Protein AF-A0A3Q4AQ85-F1 (afdb_monomer_lite)

pLDDT: mean 71.88, std 14.55, range [43.5, 90.81]

Secondary structure (DSSP, 8-state):
-------S-HHHHHHHHHHHH----EE-TTT--EESSHHHHHHHHHHHS------

Sequence (55 aa):
MPHSSFHRAHWNLQRHLRIHTGEKPFSCETCGKCFIQKSALKMHQKTSHSATSVS

Organism: Mola mola (NCBI:txid94237)

Structure (mmCIF, N/CA/C/O backbone):
data_AF-A0A3Q4AQ85-F1
#
_entry.id   AF-A0A3Q4AQ85-F1
#
loop_
_atom_site.group_PDB
_atom_site.id
_atom_site.type_symbol
_atom_site.label_atom_id
_atom_site.label_alt_id
_atom_site.label_comp_id
_atom_site.label_asym_id
_atom_site.label_entity_id
_atom_site.label_seq_id
_atom_site.pdbx_PDB_ins_code
_atom_site.Cartn_x
_atom_site.Cartn_y
_atom_site.Cartn_z
_atom_site.occupancy
_atom_site.B_iso_or_equiv
_atom_site.auth_seq_id
_atom_site.auth_comp_id
_atom_site.auth_asym_id
_atom_site.auth_atom_id
_atom_site.pdbx_PDB_model_num
ATOM 1 N N . MET A 1 1 ? 13.735 -21.987 -30.066 1.00 45.28 1 MET A N 1
ATOM 2 C CA . MET A 1 1 ? 14.552 -22.092 -28.839 1.00 45.28 1 MET A CA 1
ATOM 3 C C . MET A 1 1 ? 15.776 -21.191 -28.973 1.00 45.28 1 MET A C 1
ATOM 5 O O . MET A 1 1 ? 16.680 -21.574 -29.703 1.00 45.28 1 MET A O 1
ATOM 9 N N . PRO A 1 2 ? 15.827 -20.013 -28.325 1.00 48.94 2 PRO A N 1
ATOM 10 C CA . PRO A 1 2 ? 17.078 -19.328 -28.042 1.00 48.94 2 PRO A CA 1
ATOM 11 C C . PRO A 1 2 ? 17.438 -19.451 -26.554 1.00 48.94 2 PRO A C 1
ATOM 13 O O . PRO A 1 2 ? 16.710 -19.024 -25.664 1.00 48.94 2 PRO A O 1
ATOM 16 N N . HIS A 1 3 ? 18.562 -20.130 -26.365 1.00 46.78 3 HIS A N 1
ATOM 17 C CA . HIS A 1 3 ? 19.602 -20.017 -25.349 1.00 46.78 3 HIS A CA 1
ATOM 18 C C . HIS A 1 3 ? 19.302 -19.296 -24.017 1.00 46.78 3 HIS A C 1
ATOM 20 O O . HIS A 1 3 ? 19.140 -18.081 -23.931 1.00 46.78 3 HIS A O 1
ATOM 26 N N . SER A 1 4 ? 19.346 -20.113 -22.967 1.00 58.47 4 SER A N 1
ATOM 27 C CA . SER A 1 4 ? 19.537 -19.834 -21.546 1.00 58.47 4 SER A CA 1
ATOM 28 C C . SER A 1 4 ? 20.326 -18.563 -21.209 1.00 58.47 4 SER A C 1
ATOM 30 O O . SER A 1 4 ? 21.407 -18.349 -21.753 1.00 58.47 4 SER A O 1
ATOM 32 N N . SER A 1 5 ? 19.854 -17.825 -20.192 1.00 55.97 5 SER A N 1
ATOM 33 C CA . SER A 1 5 ? 20.631 -17.370 -19.012 1.00 55.97 5 SER A CA 1
ATOM 34 C C . SER A 1 5 ? 20.111 -16.041 -18.448 1.00 55.97 5 SER A C 1
ATOM 36 O O . SER A 1 5 ? 20.781 -15.018 -18.518 1.00 55.97 5 SER A O 1
ATOM 38 N N . PHE A 1 6 ? 18.942 -16.052 -17.800 1.00 51.25 6 PHE A N 1
ATOM 39 C CA . PHE A 1 6 ? 18.586 -15.012 -16.821 1.00 51.25 6 PHE A CA 1
ATOM 40 C C . PHE A 1 6 ? 18.638 -15.593 -15.404 1.00 51.25 6 PHE A C 1
ATOM 42 O O . PHE A 1 6 ? 17.672 -15.606 -14.646 1.00 51.25 6 PHE A O 1
ATOM 49 N N . HIS A 1 7 ? 19.817 -16.091 -15.031 1.00 64.75 7 HIS A N 1
ATOM 50 C CA . HIS A 1 7 ? 20.171 -16.363 -13.642 1.00 64.75 7 HIS A CA 1
ATOM 51 C C . HIS A 1 7 ? 20.764 -15.104 -13.006 1.00 64.75 7 HIS A C 1
ATOM 53 O O . HIS A 1 7 ? 21.961 -15.024 -12.753 1.00 64.75 7 HIS A O 1
ATOM 59 N N . ARG A 1 8 ? 19.919 -14.113 -12.710 1.00 63.69 8 ARG A N 1
ATOM 60 C CA . ARG A 1 8 ? 20.066 -13.322 -11.479 1.00 63.69 8 ARG A CA 1
ATOM 61 C C . ARG A 1 8 ? 18.872 -12.402 -11.276 1.00 63.69 8 ARG A C 1
ATOM 63 O O . ARG A 1 8 ? 18.513 -11.613 -12.137 1.00 63.69 8 ARG A O 1
ATOM 70 N N . ALA A 1 9 ? 18.330 -12.483 -10.066 1.00 59.50 9 ALA A N 1
ATOM 71 C CA . ALA A 1 9 ? 17.322 -11.596 -9.495 1.00 59.50 9 ALA A CA 1
ATOM 72 C C . ALA A 1 9 ? 15.863 -11.810 -9.948 1.00 59.50 9 ALA A C 1
ATOM 74 O O . ALA A 1 9 ? 15.142 -10.863 -10.264 1.00 59.50 9 ALA A O 1
ATOM 75 N N . HIS A 1 10 ? 15.389 -13.051 -9.807 1.00 58.94 10 HIS A N 1
ATOM 76 C CA . HIS A 1 10 ? 13.967 -13.429 -9.834 1.00 58.94 10 HIS A CA 1
ATOM 77 C C . HIS A 1 10 ? 13.082 -12.497 -8.971 1.00 58.94 10 HIS A C 1
ATOM 79 O O . HIS A 1 10 ? 11.987 -12.112 -9.367 1.00 58.94 10 HIS A O 1
ATOM 85 N N . TRP A 1 11 ? 13.580 -12.053 -7.812 1.00 57.12 11 TRP A N 1
ATOM 86 C CA . TRP A 1 11 ? 12.847 -11.164 -6.903 1.00 57.12 11 TRP A CA 1
ATOM 87 C C . TRP A 1 11 ? 12.781 -9.695 -7.369 1.00 57.12 11 TRP A C 1
ATOM 89 O O . TRP A 1 11 ? 11.814 -8.988 -7.076 1.00 57.12 11 TRP A O 1
ATOM 99 N N . ASN A 1 12 ? 13.791 -9.211 -8.103 1.00 66.19 12 ASN A N 1
ATOM 100 C CA . ASN A 1 12 ? 13.824 -7.819 -8.565 1.00 66.19 12 ASN A CA 1
ATOM 101 C C . ASN A 1 12 ? 12.999 -7.619 -9.829 1.00 66.19 12 ASN A C 1
ATOM 103 O O . ASN A 1 12 ? 12.289 -6.621 -9.911 1.00 66.19 12 ASN A O 1
ATOM 107 N N . LEU A 1 13 ? 13.021 -8.577 -10.758 1.00 66.19 13 LEU A N 1
ATOM 108 C CA . LEU A 1 13 ? 12.235 -8.478 -11.985 1.00 66.19 13 LEU A CA 1
ATOM 109 C C . LEU A 1 13 ? 10.728 -8.536 -11.689 1.00 66.19 13 LEU A C 1
ATOM 111 O O . LEU A 1 13 ? 9.981 -7.687 -12.148 1.00 66.19 13 LEU A O 1
ATOM 115 N N . GLN A 1 14 ? 10.288 -9.447 -10.816 1.00 63.34 14 GLN A N 1
ATOM 116 C CA . GLN A 1 14 ? 8.884 -9.542 -10.383 1.00 63.34 14 GLN A CA 1
ATOM 117 C C . GLN A 1 14 ? 8.402 -8.297 -9.611 1.00 63.34 14 GLN A C 1
ATOM 119 O O . GLN A 1 14 ? 7.242 -7.896 -9.676 1.00 63.34 14 GLN A O 1
ATOM 124 N N . ARG A 1 15 ? 9.286 -7.643 -8.847 1.00 64.38 15 ARG A N 1
ATOM 125 C CA . ARG A 1 15 ? 8.977 -6.356 -8.200 1.00 64.38 15 ARG A CA 1
ATOM 126 C C . ARG A 1 15 ? 8.894 -5.213 -9.210 1.00 64.38 15 ARG A C 1
ATOM 128 O O . ARG A 1 15 ? 8.016 -4.372 -9.081 1.0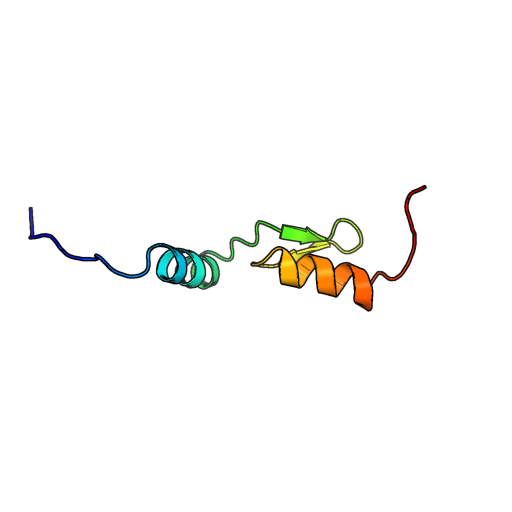0 64.38 15 ARG A O 1
ATOM 135 N N . HIS A 1 16 ? 9.799 -5.195 -10.182 1.00 66.19 16 HIS A N 1
ATOM 136 C CA . HIS A 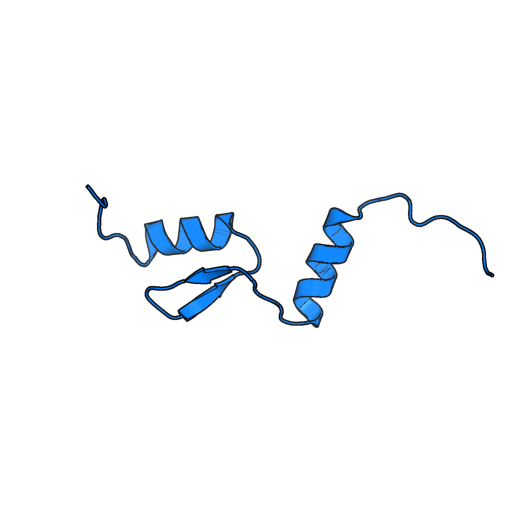1 16 ? 9.832 -4.203 -11.250 1.00 66.19 16 HIS A CA 1
ATOM 137 C C . HIS A 1 16 ? 8.596 -4.315 -12.156 1.00 66.19 16 HIS A C 1
ATOM 139 O O . HIS A 1 16 ? 7.943 -3.312 -12.420 1.00 66.19 16 HIS A O 1
ATOM 145 N N . LEU A 1 17 ? 8.195 -5.534 -12.529 1.00 62.25 17 LEU A N 1
ATOM 146 C CA . LEU A 1 17 ? 6.993 -5.785 -13.328 1.00 62.25 17 LEU A CA 1
ATOM 147 C C . LEU A 1 17 ? 5.698 -5.386 -12.603 1.00 62.25 17 LEU A C 1
ATOM 149 O O . LEU A 1 17 ? 4.806 -4.849 -13.248 1.00 62.25 17 LEU A O 1
ATOM 153 N N . ARG A 1 18 ? 5.616 -5.519 -11.268 1.00 60.88 18 ARG A N 1
ATOM 154 C CA . ARG A 1 18 ? 4.468 -5.016 -10.478 1.00 60.88 18 ARG A CA 1
ATOM 155 C C . ARG A 1 18 ? 4.246 -3.506 -10.585 1.00 60.88 18 ARG A C 1
ATOM 157 O O . ARG A 1 18 ? 3.133 -3.037 -10.367 1.00 60.88 18 ARG A O 1
ATOM 164 N N . ILE A 1 19 ? 5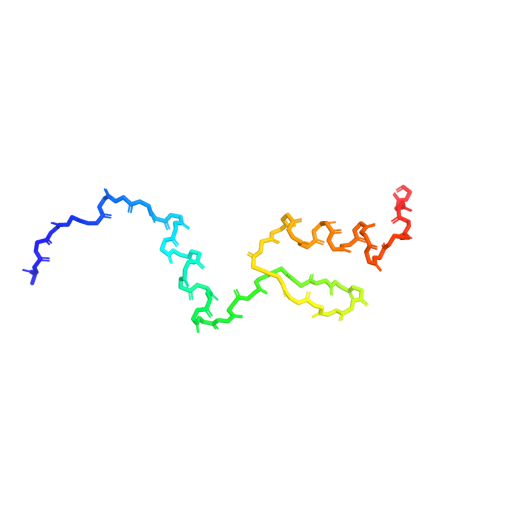.284 -2.733 -10.912 1.00 59.34 19 ILE A N 1
ATOM 165 C CA . ILE A 1 19 ? 5.148 -1.290 -11.161 1.00 59.34 19 ILE A CA 1
ATOM 166 C C . ILE A 1 19 ? 4.441 -1.053 -12.504 1.00 59.34 19 ILE A C 1
ATOM 168 O O . ILE A 1 19 ? 3.647 -0.124 -12.606 1.00 59.34 19 ILE A O 1
ATOM 172 N N . HIS A 1 20 ? 4.678 -1.913 -13.500 1.00 57.06 20 HIS A N 1
ATOM 173 C CA . HIS A 1 20 ? 4.031 -1.839 -14.811 1.00 57.06 20 HIS A CA 1
ATOM 174 C C . HIS A 1 20 ? 2.614 -2.422 -14.816 1.00 57.06 20 HIS A C 1
ATOM 176 O O . HIS A 1 20 ? 1.738 -1.850 -15.457 1.00 57.06 20 HIS A O 1
ATOM 182 N N . THR A 1 21 ? 2.364 -3.520 -14.095 1.00 63.03 21 THR A N 1
ATOM 183 C CA . THR A 1 21 ? 1.025 -4.134 -14.027 1.00 63.03 21 THR A CA 1
ATOM 184 C C . THR A 1 21 ? 0.087 -3.412 -13.061 1.00 63.03 21 THR A C 1
ATOM 186 O O . THR A 1 21 ? -1.120 -3.624 -13.101 1.00 63.03 21 THR A O 1
ATOM 189 N N . GLY A 1 22 ? 0.615 -2.553 -12.181 1.00 63.69 22 GLY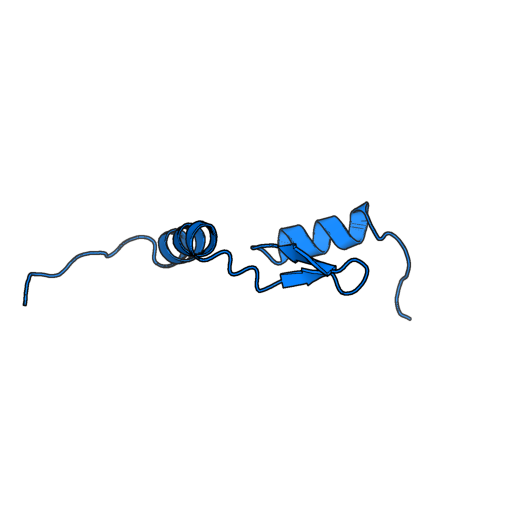 A N 1
ATOM 190 C CA . GLY A 1 22 ? -0.176 -1.868 -11.157 1.00 63.69 22 GLY A CA 1
ATOM 191 C C . GLY A 1 22 ? -0.704 -2.803 -10.064 1.00 63.69 22 GLY A C 1
ATOM 192 O O . GLY A 1 22 ? -1.453 -2.363 -9.189 1.00 63.69 22 GLY A O 1
ATOM 193 N N . GLU A 1 23 ? -0.299 -4.075 -10.076 1.00 67.94 23 GLU A N 1
ATOM 194 C CA . GLU A 1 23 ? -0.728 -5.073 -9.109 1.00 67.94 23 GLU A CA 1
ATOM 195 C C . GLU A 1 23 ? -0.132 -4.756 -7.738 1.00 67.94 23 GLU A C 1
ATOM 197 O O . GLU A 1 23 ? 1.053 -4.962 -7.446 1.00 67.94 23 GLU A O 1
ATOM 202 N N . LYS A 1 24 ? -0.990 -4.222 -6.874 1.00 75.12 24 LYS A N 1
ATOM 203 C CA . LYS A 1 24 ? -0.692 -3.895 -5.484 1.00 75.12 24 LYS A CA 1
ATOM 204 C C . LYS A 1 24 ? -1.456 -4.874 -4.593 1.00 75.12 24 LYS A C 1
ATOM 206 O O . LYS A 1 24 ? -2.552 -4.544 -4.147 1.00 75.12 24 LYS A O 1
ATOM 211 N N . PRO A 1 25 ? -0.900 -6.070 -4.330 1.00 78.69 25 PRO A N 1
ATOM 212 C CA . PRO A 1 25 ? -1.608 -7.123 -3.604 1.00 78.69 25 PRO A CA 1
ATOM 213 C C . PRO A 1 25 ? -1.870 -6.779 -2.131 1.00 78.69 25 PRO A C 1
ATOM 215 O O . PRO A 1 25 ? -2.612 -7.489 -1.464 1.00 78.69 25 PRO A O 1
ATOM 218 N N . PHE A 1 26 ? -1.256 -5.717 -1.597 1.00 87.00 26 PHE A N 1
ATOM 219 C CA . PHE A 1 26 ? -1.411 -5.325 -0.200 1.00 87.00 26 PHE A CA 1
ATOM 220 C C . PHE A 1 26 ? -2.262 -4.062 -0.089 1.00 87.00 26 PHE A C 1
ATOM 222 O O . PHE A 1 26 ? -1.745 -2.956 -0.218 1.00 87.00 26 PHE A O 1
ATOM 229 N N . SER A 1 27 ? -3.555 -4.208 0.174 1.00 87.44 27 SER A N 1
ATOM 230 C CA . SER A 1 27 ? -4.472 -3.094 0.430 1.00 87.44 27 SER A CA 1
ATOM 231 C C . SER A 1 27 ? -4.647 -2.833 1.926 1.00 87.44 27 SER A C 1
ATOM 233 O O . SER A 1 27 ? -4.679 -3.752 2.741 1.00 87.44 27 SER A O 1
ATOM 235 N N . CYS A 1 28 ? -4.759 -1.562 2.300 1.00 88.62 28 CYS A N 1
ATOM 236 C CA . CYS A 1 28 ? -5.167 -1.153 3.634 1.00 88.62 28 CYS A CA 1
ATOM 237 C C . CYS A 1 28 ? -6.684 -1.284 3.763 1.00 88.62 28 CYS A C 1
ATOM 239 O O . CYS A 1 28 ? -7.411 -0.632 3.024 1.00 88.62 28 CYS A O 1
ATOM 241 N N . GLU A 1 29 ? -7.159 -2.080 4.716 1.00 85.06 29 GLU A N 1
ATOM 242 C CA . GLU A 1 29 ? -8.596 -2.261 4.966 1.00 85.06 29 GLU A CA 1
ATOM 243 C C . GLU A 1 29 ? -9.271 -0.983 5.492 1.00 85.06 29 GLU A C 1
ATOM 245 O O . GLU A 1 29 ? -10.433 -0.726 5.207 1.00 85.06 29 GLU A O 1
ATOM 250 N N . THR A 1 30 ? -8.522 -0.129 6.193 1.00 83.44 30 THR A N 1
ATOM 251 C CA . THR A 1 30 ? -9.057 1.091 6.811 1.00 83.44 30 THR A CA 1
ATOM 252 C C . THR A 1 30 ? -9.318 2.216 5.808 1.00 83.44 30 THR A C 1
ATOM 254 O O . THR A 1 30 ? -10.248 2.993 5.989 1.00 83.44 30 THR A O 1
ATOM 257 N N . CYS A 1 31 ? -8.496 2.347 4.761 1.00 89.06 31 CYS A N 1
ATOM 258 C CA . CYS A 1 31 ? -8.609 3.454 3.799 1.00 89.06 31 CYS A CA 1
ATOM 259 C C . CYS A 1 31 ? -8.572 3.037 2.323 1.00 89.06 31 CYS A C 1
ATOM 261 O O . CYS A 1 31 ? -8.578 3.897 1.445 1.00 89.06 31 CYS A O 1
ATOM 263 N N . GLY A 1 32 ? -8.463 1.742 2.027 1.00 83.81 32 GLY A N 1
ATOM 264 C CA . GLY A 1 32 ? -8.399 1.218 0.662 1.00 83.81 32 GLY A CA 1
ATOM 265 C C . GLY A 1 32 ? -7.091 1.501 -0.086 1.00 83.81 32 GLY A C 1
ATOM 266 O O . GLY A 1 32 ? -6.985 1.174 -1.264 1.00 83.81 32 GLY A O 1
ATOM 267 N N . LYS A 1 33 ? -6.068 2.100 0.548 1.00 84.88 33 LYS A N 1
ATOM 268 C CA . LYS A 1 33 ? -4.782 2.374 -0.120 1.00 84.88 33 LYS A CA 1
ATOM 269 C C . LYS A 1 33 ? -4.025 1.086 -0.421 1.00 84.88 33 LYS A C 1
ATOM 271 O O . LYS A 1 33 ? -3.759 0.296 0.482 1.00 84.88 33 LYS A O 1
ATOM 276 N N . CYS A 1 34 ? -3.605 0.917 -1.672 1.00 86.12 34 CYS A N 1
ATOM 277 C CA . CYS A 1 34 ? -2.858 -0.259 -2.108 1.00 86.12 34 CYS A CA 1
ATOM 278 C C . CYS A 1 34 ? -1.339 -0.010 -2.136 1.00 86.12 34 CYS A C 1
ATOM 280 O O . CYS A 1 34 ? -0.857 1.033 -2.592 1.00 86.12 34 CYS A O 1
ATOM 282 N N . PHE A 1 35 ? -0.580 -1.014 -1.709 1.00 86.38 35 PHE A N 1
ATOM 283 C CA . PHE A 1 35 ? 0.871 -1.030 -1.571 1.00 86.38 35 PHE A CA 1
ATOM 284 C C . PHE A 1 35 ? 1.465 -2.258 -2.271 1.00 86.38 35 PHE A C 1
ATOM 286 O O . PHE A 1 35 ? 0.863 -3.328 -2.345 1.00 86.38 35 PHE A O 1
ATOM 293 N N . ILE A 1 36 ? 2.694 -2.109 -2.768 1.00 84.06 36 ILE A N 1
ATOM 294 C CA . ILE A 1 36 ? 3.437 -3.191 -3.441 1.00 84.06 36 ILE A CA 1
ATOM 295 C C . ILE A 1 36 ? 4.123 -4.110 -2.416 1.00 84.06 36 ILE A C 1
ATOM 297 O O . ILE A 1 36 ? 4.382 -5.279 -2.693 1.00 84.06 36 ILE A O 1
ATOM 301 N N . GLN A 1 37 ? 4.423 -3.595 -1.219 1.00 85.25 37 GLN A N 1
ATOM 302 C CA . GLN A 1 37 ? 5.152 -4.314 -0.174 1.00 85.25 37 GLN A CA 1
ATOM 303 C C . GLN A 1 37 ? 4.376 -4.327 1.145 1.00 85.25 37 GLN A C 1
ATOM 305 O O . GLN A 1 37 ? 3.853 -3.300 1.579 1.00 85.25 37 GLN A O 1
ATOM 310 N N . LYS A 1 38 ? 4.398 -5.472 1.836 1.00 85.44 38 LYS A N 1
ATOM 311 C CA . LYS A 1 38 ? 3.786 -5.642 3.164 1.00 85.44 38 LYS A CA 1
ATOM 312 C C . LYS A 1 38 ? 4.401 -4.722 4.227 1.00 85.44 38 LYS A C 1
ATOM 314 O O . LYS A 1 38 ? 3.685 -4.229 5.091 1.00 85.44 38 LYS A O 1
ATOM 319 N N . SER A 1 39 ? 5.710 -4.459 4.158 1.00 88.38 39 SER A N 1
ATOM 320 C CA . SER A 1 39 ? 6.402 -3.520 5.057 1.00 88.38 39 SER A CA 1
ATOM 321 C C . SER A 1 39 ? 5.866 -2.092 4.919 1.00 88.38 39 SER A C 1
ATOM 323 O O . SER A 1 39 ? 5.632 -1.430 5.927 1.00 88.38 39 SER A O 1
ATOM 325 N N . ALA A 1 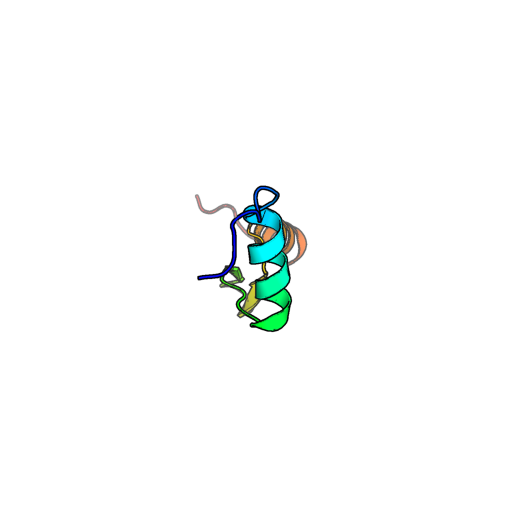40 ? 5.604 -1.653 3.684 1.00 88.75 40 ALA A N 1
ATOM 326 C CA . ALA A 1 40 ? 5.021 -0.347 3.399 1.00 88.75 40 ALA A CA 1
ATOM 327 C C . ALA A 1 40 ? 3.584 -0.239 3.932 1.00 88.75 40 ALA A C 1
ATOM 329 O O . ALA A 1 40 ? 3.264 0.752 4.583 1.00 88.75 40 ALA A O 1
ATOM 330 N N . LEU A 1 41 ? 2.756 -1.278 3.748 1.00 90.81 41 LEU A N 1
ATOM 331 C CA . LEU A 1 41 ? 1.412 -1.335 4.335 1.00 90.81 41 LEU A CA 1
ATOM 332 C C . LEU A 1 41 ? 1.460 -1.276 5.871 1.00 90.81 41 LEU A C 1
ATOM 334 O O . LEU A 1 41 ? 0.736 -0.491 6.474 1.00 90.81 41 LEU A O 1
ATOM 338 N N . LYS A 1 42 ? 2.332 -2.067 6.510 1.00 88.75 42 LYS A N 1
ATOM 339 C CA . LYS A 1 42 ? 2.455 -2.113 7.977 1.00 88.75 42 LYS A CA 1
ATOM 340 C C . LYS A 1 42 ? 2.906 -0.772 8.558 1.00 88.75 42 LYS A C 1
ATOM 342 O O . LYS A 1 42 ? 2.385 -0.337 9.581 1.00 88.75 42 LYS A O 1
ATOM 347 N N . MET A 1 43 ? 3.864 -0.111 7.907 1.00 90.12 43 MET A N 1
ATOM 348 C CA . MET A 1 43 ? 4.298 1.228 8.302 1.00 90.12 43 MET A CA 1
ATOM 349 C C . MET A 1 43 ? 3.169 2.242 8.127 1.00 90.12 43 MET A C 1
ATOM 351 O O . MET A 1 43 ? 2.910 3.005 9.048 1.00 90.12 43 MET A O 1
ATOM 355 N N . HIS A 1 44 ? 2.462 2.201 6.996 1.00 90.19 44 HIS A N 1
ATOM 356 C CA . HIS A 1 44 ? 1.306 3.053 6.749 1.00 90.19 44 HIS A CA 1
ATOM 357 C C . HIS A 1 44 ? 0.202 2.858 7.794 1.00 90.19 44 HIS A C 1
ATOM 359 O O . HIS A 1 44 ? -0.285 3.840 8.335 1.00 90.19 44 HIS A O 1
ATOM 365 N N . GLN A 1 45 ? -0.155 1.620 8.139 1.00 89.00 45 GLN A N 1
ATOM 366 C CA . GLN A 1 45 ? -1.120 1.360 9.209 1.00 89.00 45 GLN A CA 1
ATOM 367 C C . GLN A 1 4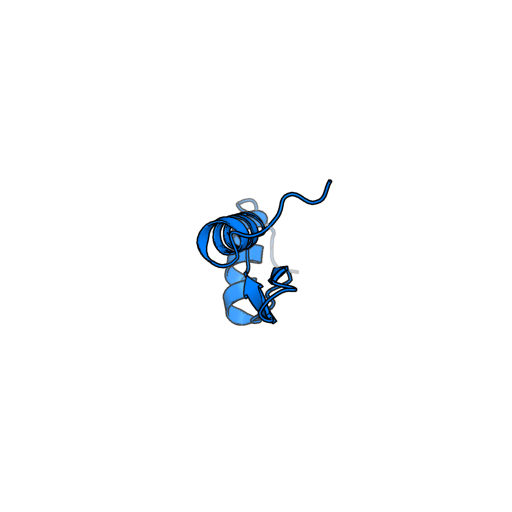5 ? -0.634 1.945 10.537 1.00 89.00 45 GLN A C 1
ATOM 369 O O . GLN A 1 45 ? -1.375 2.658 11.194 1.00 89.00 45 GLN A O 1
ATOM 374 N N . LYS A 1 46 ? 0.639 1.749 10.897 1.00 87.31 46 LYS A N 1
ATOM 375 C CA . LYS A 1 46 ? 1.185 2.262 12.160 1.00 87.31 46 LYS A CA 1
ATOM 376 C C . LYS A 1 46 ? 1.222 3.793 12.237 1.00 87.31 46 LYS A C 1
ATOM 378 O O . LYS A 1 46 ? 1.017 4.333 13.317 1.00 87.31 46 LYS A O 1
ATOM 383 N N . THR A 1 47 ? 1.533 4.484 11.140 1.00 88.12 47 THR A N 1
ATOM 384 C CA . THR A 1 47 ? 1.704 5.950 11.133 1.00 88.12 47 THR A CA 1
ATOM 385 C C . THR A 1 47 ? 0.446 6.712 10.735 1.00 88.12 47 THR A C 1
ATOM 387 O O . THR A 1 47 ? 0.269 7.844 11.163 1.00 88.12 47 THR A O 1
ATOM 390 N N . SER A 1 48 ? -0.405 6.123 9.893 1.00 82.06 48 SER A N 1
ATOM 391 C CA . SER A 1 48 ? -1.606 6.763 9.331 1.00 82.06 48 SER A CA 1
ATOM 392 C C . SER A 1 48 ? -2.904 6.259 9.964 1.00 82.06 48 SER A C 1
ATOM 394 O O . SER A 1 48 ? -3.903 6.968 9.946 1.00 82.06 48 SER A O 1
ATOM 396 N N . HIS A 1 49 ? -2.894 5.047 10.523 1.00 83.75 49 HIS A N 1
ATOM 397 C CA . HIS A 1 49 ? -4.020 4.425 11.224 1.00 83.75 49 HIS A CA 1
ATOM 398 C C . HIS A 1 49 ? -3.573 3.958 12.610 1.00 83.75 49 HIS A C 1
ATOM 400 O O . HIS A 1 49 ? -3.764 2.804 12.991 1.00 83.75 49 HIS A O 1
ATOM 406 N N . SER A 1 50 ? -2.919 4.854 13.353 1.00 71.19 50 SER A N 1
ATOM 407 C CA . SER A 1 50 ? -2.499 4.611 14.730 1.00 71.19 50 SER A CA 1
ATOM 408 C C . SER A 1 50 ? -3.722 4.550 15.652 1.00 71.19 50 SER A C 1
ATOM 410 O O . SER A 1 50 ? -4.005 5.488 16.393 1.00 71.19 50 SER A O 1
ATOM 412 N N . ALA A 1 51 ? -4.471 3.458 15.581 1.00 66.12 51 ALA A N 1
ATOM 413 C CA . ALA A 1 51 ? -5.516 3.128 16.529 1.00 66.12 51 ALA A CA 1
ATOM 414 C C . ALA A 1 51 ? -5.613 1.600 16.640 1.00 66.12 51 ALA A C 1
ATOM 416 O O . ALA A 1 51 ? -5.835 0.917 15.644 1.00 66.12 51 ALA A O 1
ATOM 417 N N . THR A 1 52 ? -5.426 1.128 17.881 1.00 55.28 52 THR A N 1
ATOM 418 C CA . THR A 1 52 ? -5.782 -0.196 18.434 1.00 55.28 52 THR A CA 1
ATOM 419 C C . THR A 1 52 ? -5.013 -1.402 17.862 1.00 55.28 52 THR A C 1
ATOM 421 O O . THR A 1 52 ? -5.197 -1.834 16.736 1.00 55.28 52 THR A O 1
ATOM 424 N N . SER A 1 53 ? -4.065 -2.004 18.593 1.00 54.25 53 SER A N 1
ATOM 425 C CA . SER A 1 53 ? -4.348 -2.814 19.791 1.00 54.25 53 SER A CA 1
ATOM 426 C C . SER A 1 53 ? -5.684 -3.536 19.636 1.00 54.25 53 SER A C 1
ATOM 428 O O . SER A 1 53 ? -6.685 -3.102 20.193 1.00 54.25 53 SER A O 1
ATOM 430 N N . VAL A 1 54 ? -5.718 -4.591 18.825 1.00 54.16 54 VAL A N 1
ATOM 431 C CA . VAL A 1 54 ? -6.739 -5.620 19.025 1.00 54.16 54 VAL A CA 1
ATOM 432 C C . VAL A 1 54 ? -6.252 -6.503 20.167 1.00 54.16 54 VAL A C 1
ATOM 434 O O . VAL A 1 54 ? -5.091 -6.914 20.179 1.00 54.16 54 VAL A O 1
ATOM 437 N N . SER A 1 55 ? -7.129 -6.610 21.160 1.00 43.50 55 SER A N 1
ATOM 438 C CA . SER A 1 55 ? -7.012 -7.320 22.432 1.00 43.50 55 SER A CA 1
ATOM 439 C C . SER A 1 55 ? -6.500 -8.750 22.313 1.00 43.50 55 SER A C 1
ATOM 441 O O . SER A 1 55 ? -6.775 -9.395 21.278 1.00 43.50 55 SER A O 1
#

InterPro domains:
  IPR013087 Zinc finger C2H2-type [PS00028] (28-49)
  IPR013087 Zinc finger C2H2-type [PS50157] (26-54)
  IPR013087 Zinc finger C2H2-type [SM00355] (26-49)
  IPR036236 Zinc finger C2H2 superfamily [SSF57667] (9-50)

Foldseek 3Di:
DDDDDPPDCPPVVVLVVCVVVVDQVDADPVPRDGHNDPVVNVVCCVPVVVDDDDD

Radius of gyration: 16.57 Å; chains: 1; bounding box: 30×29×51 Å